Protein AF-A0A1Q2Z058-F1 (afdb_monomer_lite)

Radius of gyration: 13.3 Å; chains: 1; bounding box: 21×32×37 Å

Foldseek 3Di:
DPPPPDWDWDWDQDVVVRAIEIATDPVCPDPVNVVVVCVVVVHDPVRYDYDHDPVPPPVVVPDD

pLDDT: mean 79.47, std 18.59, range [31.75, 95.62]

Secondary structure (DSSP, 8-state):
--STTS--EEEEEETTTTEEEEEE-GGG-SHHHHHHHHHHHT--TTSEEEE--GGG--TTS---

Sequence (64 aa):
MWDEEWPRGRVVYHIPTRRFVIYADRKLRTQPWMDRILARFALTEAEYDLRADPHYVSARDVQP

Structure (mmCIF, N/CA/C/O backbone):
data_AF-A0A1Q2Z058-F1
#
_entry.id   AF-A0A1Q2Z058-F1
#
loop_
_atom_site.group_PDB
_atom_site.id
_atom_site.type_symbol
_atom_site.label_atom_id
_atom_site.label_alt_id
_atom_site.label_comp_id
_atom_site.label_asym_id
_atom_site.label_entity_id
_atom_site.label_seq_id
_atom_site.pdbx_PDB_ins_code
_atom_site.Cartn_x
_atom_site.Cartn_y
_atom_site.Cartn_z
_atom_site.occupancy
_atom_site.B_iso_or_equiv
_atom_site.auth_seq_id
_atom_site.auth_comp_id
_atom_site.auth_asym_id
_atom_site.auth_atom_id
_atom_site.pdbx_PDB_model_num
ATOM 1 N N . MET A 1 1 ? -8.274 -3.542 -28.781 1.00 45.28 1 MET A N 1
ATOM 2 C CA . MET A 1 1 ? -7.321 -4.049 -27.775 1.00 45.28 1 MET A CA 1
ATOM 3 C C . MET A 1 1 ? -6.454 -2.872 -27.355 1.00 45.28 1 MET A C 1
ATOM 5 O O . MET A 1 1 ? -5.561 -2.517 -28.102 1.00 45.28 1 MET A O 1
ATOM 9 N N . TRP A 1 2 ? -6.806 -2.189 -26.264 1.00 46.69 2 TRP A N 1
ATOM 10 C CA . TRP A 1 2 ? -6.161 -0.930 -25.824 1.00 46.69 2 TRP A CA 1
ATOM 11 C C . TRP A 1 2 ? -5.760 -0.961 -24.346 1.00 46.69 2 TRP A C 1
ATOM 13 O O . TRP A 1 2 ? -5.305 0.029 -23.787 1.00 46.69 2 TRP A O 1
ATOM 23 N N . ASP A 1 3 ? -5.985 -2.096 -23.692 1.00 54.53 3 ASP A N 1
ATOM 24 C CA . ASP A 1 3 ? -6.023 -2.153 -22.240 1.00 54.53 3 ASP A CA 1
ATOM 25 C C . ASP A 1 3 ? -4.630 -2.489 -21.656 1.00 54.53 3 ASP A C 1
ATOM 27 O O . ASP A 1 3 ? -4.283 -2.068 -20.556 1.00 54.53 3 ASP A O 1
ATOM 31 N N . GLU A 1 4 ? -3.767 -3.194 -22.385 1.00 56.19 4 GLU A N 1
ATOM 32 C CA . GLU A 1 4 ? -2.493 -3.718 -21.855 1.00 56.19 4 GLU A CA 1
ATOM 33 C C . GLU A 1 4 ? -1.324 -2.719 -21.785 1.00 56.19 4 GLU A C 1
ATOM 35 O O . GLU A 1 4 ? -0.233 -3.093 -21.360 1.00 56.19 4 GLU A O 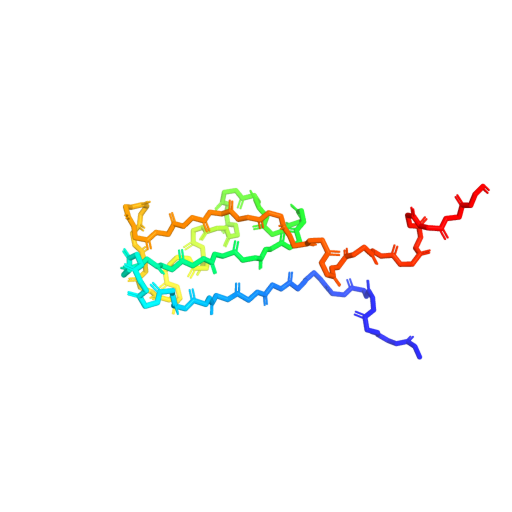1
ATOM 40 N N . GLU A 1 5 ? -1.515 -1.452 -22.160 1.00 64.25 5 GLU A N 1
ATOM 41 C CA . GLU A 1 5 ? -0.401 -0.495 -22.241 1.00 64.25 5 GLU A CA 1
ATOM 42 C C . GLU A 1 5 ? -0.157 0.295 -20.942 1.00 64.25 5 GLU A C 1
ATOM 44 O O . GLU A 1 5 ? 0.983 0.646 -20.623 1.00 64.25 5 GLU A O 1
ATOM 49 N N . TRP A 1 6 ? -1.200 0.521 -20.138 1.00 77.75 6 TRP A N 1
ATOM 50 C CA . TRP A 1 6 ? -1.097 1.312 -18.910 1.00 77.75 6 TRP A CA 1
ATOM 51 C C . TRP A 1 6 ? -0.866 0.418 -17.690 1.00 77.75 6 TRP A C 1
ATOM 53 O O . TRP A 1 6 ? -1.602 -0.552 -17.504 1.00 77.75 6 TRP A O 1
ATOM 63 N N . PRO A 1 7 ? 0.121 0.726 -16.829 1.00 82.06 7 PRO A N 1
ATOM 64 C CA . PRO A 1 7 ? 0.327 -0.032 -15.607 1.00 82.06 7 PRO A CA 1
ATOM 65 C C . PRO A 1 7 ? -0.858 0.186 -14.661 1.00 82.06 7 PRO A C 1
ATOM 67 O O . PRO A 1 7 ? -1.244 1.322 -14.380 1.00 82.06 7 PRO A O 1
ATOM 70 N N . ARG A 1 8 ? -1.449 -0.910 -14.178 1.00 84.12 8 ARG A N 1
ATOM 71 C CA . ARG A 1 8 ? -2.660 -0.886 -13.349 1.00 84.12 8 ARG A CA 1
ATOM 72 C C . ARG A 1 8 ? -2.409 -1.450 -11.959 1.00 84.12 8 ARG A C 1
ATOM 74 O O . ARG A 1 8 ? -1.411 -2.116 -11.684 1.00 84.12 8 ARG A O 1
ATOM 81 N N . GLY A 1 9 ? -3.347 -1.155 -11.074 1.00 87.38 9 GLY A N 1
ATOM 82 C CA . GLY A 1 9 ? -3.360 -1.654 -9.714 1.00 87.38 9 GLY A CA 1
ATOM 83 C C . GLY A 1 9 ? -4.687 -1.366 -9.026 1.00 87.38 9 GLY A C 1
ATOM 84 O O . GLY A 1 9 ? -5.540 -0.658 -9.562 1.00 87.38 9 GLY A O 1
ATOM 85 N N . ARG A 1 10 ? -4.855 -1.920 -7.828 1.00 90.62 10 ARG A N 1
ATOM 86 C CA . ARG A 1 10 ? -5.994 -1.657 -6.945 1.00 90.62 10 ARG A CA 1
ATOM 87 C C . ARG A 1 10 ? -5.539 -1.614 -5.493 1.00 90.62 10 ARG A C 1
ATOM 89 O O . ARG A 1 10 ? -4.622 -2.332 -5.099 1.00 90.62 10 ARG A O 1
ATOM 96 N N . VAL A 1 11 ? -6.232 -0.808 -4.701 1.00 92.88 11 VAL A N 1
ATOM 97 C CA . VAL A 1 11 ? -6.089 -0.753 -3.246 1.00 92.88 11 VAL A CA 1
ATOM 98 C C . VAL A 1 11 ? -7.376 -1.306 -2.650 1.00 92.88 11 VAL A C 1
ATOM 100 O O . VAL A 1 11 ? -8.458 -0.804 -2.943 1.00 92.88 11 VAL A O 1
ATOM 103 N N . VAL A 1 12 ? -7.271 -2.373 -1.863 1.00 93.00 12 VAL A N 1
ATOM 104 C CA . VAL A 1 12 ? -8.422 -3.077 -1.282 1.00 93.00 12 VAL A CA 1
ATOM 105 C C . VAL A 1 12 ? -8.315 -3.033 0.231 1.00 93.00 12 VAL A C 1
ATOM 107 O O . VAL A 1 12 ? -7.266 -3.360 0.772 1.00 93.00 12 VAL A O 1
ATOM 110 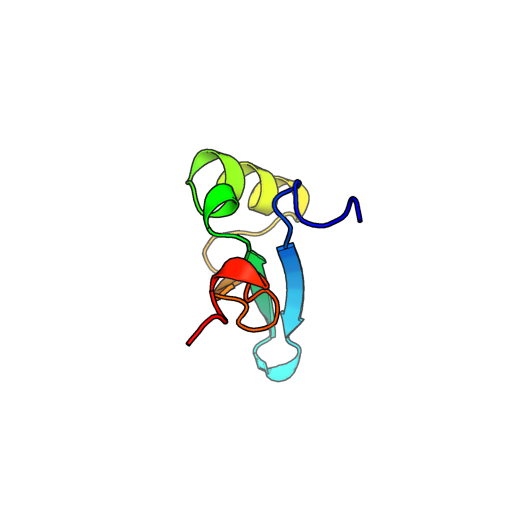N N . TYR A 1 13 ? -9.390 -2.676 0.928 1.00 93.81 13 TYR A N 1
ATOM 111 C CA . TYR A 1 13 ? -9.434 -2.807 2.382 1.00 93.81 13 TYR A CA 1
ATOM 112 C C . TYR A 1 13 ? -9.827 -4.236 2.772 1.00 93.81 13 TYR A C 1
ATOM 114 O O . TYR A 1 13 ? -10.920 -4.701 2.444 1.00 93.81 13 TYR A O 1
ATOM 122 N N . HIS A 1 14 ? -8.940 -4.947 3.463 1.00 91.19 14 HIS A N 1
ATOM 123 C CA . HIS A 1 14 ? -9.174 -6.309 3.925 1.00 91.19 14 HIS A CA 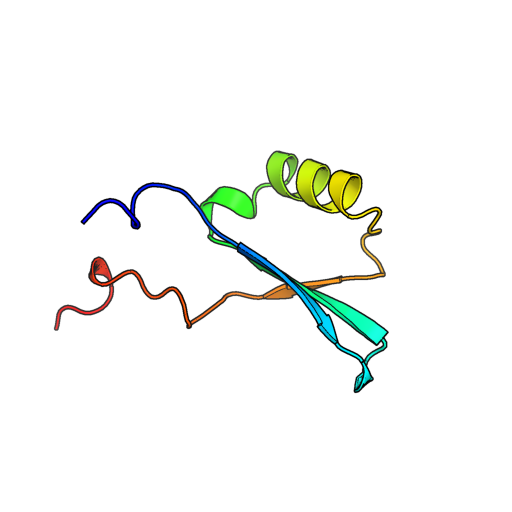1
ATOM 124 C C . HIS A 1 14 ? -9.699 -6.291 5.365 1.00 91.19 14 HIS A C 1
ATOM 126 O O . HIS A 1 14 ? -8.942 -6.157 6.327 1.00 91.19 14 HIS A O 1
ATOM 132 N N . ILE A 1 15 ? -11.019 -6.443 5.507 1.00 91.56 15 ILE A N 1
ATOM 133 C CA . ILE A 1 15 ? -11.734 -6.340 6.791 1.00 91.56 15 ILE A CA 1
ATOM 134 C C . ILE A 1 15 ? -11.156 -7.263 7.880 1.00 91.56 15 ILE A C 1
ATOM 136 O O . ILE A 1 15 ? -10.932 -6.766 8.985 1.00 91.56 15 ILE A O 1
ATOM 140 N N . PRO A 1 16 ? -10.863 -8.558 7.624 1.00 90.88 16 PRO A N 1
ATOM 141 C CA . PRO A 1 16 ? -10.394 -9.457 8.679 1.00 90.88 16 PRO A CA 1
ATOM 142 C C . PRO A 1 16 ? -9.073 -9.024 9.319 1.00 90.88 16 PRO A C 1
ATOM 144 O O . PRO A 1 16 ? -8.909 -9.156 10.527 1.00 90.88 16 PRO A O 1
ATOM 147 N N . THR A 1 17 ? -8.136 -8.488 8.528 1.00 88.69 17 THR A N 1
ATOM 148 C CA . THR A 1 17 ? -6.841 -8.012 9.049 1.00 88.69 17 THR A CA 1
ATOM 149 C C . THR A 1 17 ? -6.848 -6.526 9.383 1.00 88.69 17 THR A C 1
ATOM 151 O O . THR A 1 17 ? -5.903 -6.056 10.006 1.00 88.69 17 THR A O 1
ATOM 154 N N . ARG A 1 18 ? -7.895 -5.787 8.989 1.00 91.88 18 ARG A N 1
ATOM 155 C CA . ARG A 1 18 ? -7.989 -4.320 9.085 1.00 91.88 18 ARG A CA 1
ATOM 156 C C . ARG A 1 18 ? -6.818 -3.603 8.405 1.00 91.88 18 ARG A C 1
ATOM 158 O O . ARG A 1 18 ? -6.397 -2.541 8.851 1.00 91.88 18 ARG A O 1
ATOM 165 N N . ARG A 1 19 ? -6.297 -4.194 7.328 1.00 93.38 19 ARG A N 1
ATOM 166 C CA . ARG A 1 19 ? -5.177 -3.663 6.536 1.00 93.38 19 ARG A CA 1
ATOM 167 C C . ARG A 1 19 ? -5.612 -3.415 5.105 1.00 93.38 19 ARG A C 1
ATOM 169 O O . ARG A 1 19 ? -6.503 -4.093 4.593 1.00 93.38 19 ARG A O 1
ATOM 176 N N . PHE A 1 20 ? -4.942 -2.489 4.439 1.00 95.38 20 PHE A N 1
ATOM 177 C CA . PHE A 1 20 ? -5.048 -2.340 2.998 1.00 95.38 20 PHE A CA 1
ATOM 178 C C . PHE A 1 20 ? -4.145 -3.351 2.288 1.00 95.38 20 PHE A C 1
ATOM 180 O O . PHE A 1 20 ? -3.067 -3.695 2.758 1.00 95.38 20 PHE A O 1
ATOM 187 N N . VAL A 1 21 ? -4.573 -3.827 1.128 1.00 93.38 21 VAL A N 1
ATOM 188 C CA . VAL A 1 21 ? -3.751 -4.634 0.231 1.00 93.38 21 VAL A CA 1
ATOM 189 C C . VAL A 1 21 ? -3.612 -3.871 -1.071 1.00 93.38 21 VAL A C 1
ATOM 191 O O . VAL A 1 21 ? -4.608 -3.570 -1.736 1.00 93.38 21 VAL A O 1
ATOM 194 N N . ILE A 1 22 ? -2.371 -3.547 -1.419 1.00 93.00 22 ILE A N 1
ATOM 195 C CA . ILE A 1 22 ? -2.027 -2.880 -2.668 1.00 93.00 22 ILE A CA 1
ATOM 196 C C . ILE A 1 22 ? -1.608 -3.957 -3.660 1.00 93.00 22 ILE A C 1
ATOM 198 O O . ILE A 1 22 ? -0.597 -4.636 -3.488 1.00 93.00 22 ILE A O 1
ATOM 202 N N . TYR A 1 23 ? -2.397 -4.099 -4.714 1.00 90.81 23 TYR A N 1
ATOM 203 C CA . TYR A 1 23 ? -2.085 -4.908 -5.881 1.00 90.81 23 TYR A CA 1
ATOM 204 C C . TYR A 1 23 ? -1.583 -3.966 -6.963 1.00 90.81 23 TYR A C 1
ATOM 206 O O . TYR A 1 23 ? -2.330 -3.092 -7.397 1.00 90.81 23 TYR A O 1
ATOM 214 N N . ALA A 1 24 ? -0.331 -4.108 -7.383 1.00 88.25 24 ALA A N 1
ATOM 215 C CA . ALA A 1 24 ? 0.276 -3.174 -8.326 1.00 88.25 24 ALA A CA 1
ATOM 216 C C . ALA A 1 24 ? 1.134 -3.895 -9.368 1.00 88.25 24 ALA A C 1
ATOM 218 O O . ALA A 1 24 ? 1.913 -4.798 -9.028 1.00 88.25 24 ALA A O 1
ATOM 219 N N . ASP A 1 25 ? 1.026 -3.459 -10.625 1.00 86.62 25 ASP A N 1
ATOM 220 C CA . ASP A 1 25 ? 1.973 -3.803 -11.685 1.00 86.62 25 ASP A CA 1
ATOM 221 C C . ASP A 1 25 ? 3.414 -3.492 -11.250 1.00 86.62 25 ASP A C 1
ATOM 223 O O . ASP A 1 25 ? 3.663 -2.551 -10.489 1.00 86.62 25 ASP A O 1
ATOM 227 N N . ARG A 1 26 ? 4.389 -4.269 -11.738 1.00 83.88 26 ARG A N 1
ATOM 228 C CA . ARG A 1 26 ? 5.806 -4.101 -11.381 1.00 83.88 26 ARG A CA 1
ATOM 229 C C . ARG A 1 26 ? 6.310 -2.675 -11.635 1.00 83.88 26 ARG A C 1
ATOM 231 O O . ARG A 1 26 ? 7.112 -2.185 -10.843 1.00 83.88 26 ARG A O 1
ATOM 238 N N . LYS A 1 27 ? 5.826 -1.996 -12.680 1.00 85.94 27 LYS A N 1
ATOM 239 C CA . LYS A 1 27 ? 6.199 -0.611 -13.014 1.00 85.94 27 LYS A CA 1
ATOM 240 C C . LYS A 1 27 ? 5.744 0.403 -11.954 1.00 85.94 27 LYS A C 1
ATOM 242 O O . LYS A 1 27 ? 6.359 1.460 -11.844 1.00 85.94 27 LYS A O 1
ATOM 247 N N . LEU A 1 28 ? 4.712 0.086 -11.163 1.00 87.94 28 LEU A N 1
ATOM 248 C CA . LEU A 1 28 ? 4.196 0.939 -10.081 1.00 87.94 28 LEU A CA 1
ATOM 249 C C . LEU A 1 28 ? 4.833 0.651 -8.717 1.00 87.94 28 LEU A C 1
ATOM 251 O O . LEU A 1 28 ? 4.610 1.406 -7.779 1.00 87.94 28 LEU A O 1
ATOM 255 N N . ARG A 1 29 ? 5.631 -0.417 -8.587 1.00 88.50 29 ARG A N 1
ATOM 256 C CA . ARG A 1 29 ? 6.277 -0.797 -7.314 1.00 88.50 29 ARG A CA 1
ATOM 257 C C . ARG A 1 29 ? 7.578 -0.049 -7.033 1.00 88.50 29 ARG A C 1
ATOM 259 O O . ARG A 1 29 ? 8.307 -0.416 -6.118 1.00 88.50 29 ARG A O 1
ATOM 266 N N . THR A 1 30 ? 7.912 0.961 -7.831 1.00 90.19 30 THR A N 1
ATOM 267 C CA . THR A 1 30 ? 9.060 1.820 -7.536 1.00 90.19 30 THR A CA 1
ATOM 268 C C . THR A 1 30 ? 8.702 2.778 -6.404 1.00 90.19 30 THR A C 1
ATOM 270 O O . THR A 1 30 ? 7.551 3.206 -6.298 1.00 90.19 30 THR A O 1
ATOM 273 N N . GLN A 1 31 ? 9.688 3.149 -5.583 1.00 91.31 31 GLN A N 1
ATOM 274 C CA . GLN A 1 31 ? 9.457 4.033 -4.436 1.00 91.31 31 GLN A CA 1
ATOM 275 C C . GLN A 1 31 ? 8.704 5.326 -4.809 1.00 91.31 31 GLN A C 1
ATOM 277 O O . GLN A 1 31 ? 7.687 5.602 -4.181 1.00 91.31 31 GLN A O 1
ATOM 282 N N . PRO A 1 32 ? 9.061 6.054 -5.892 1.00 94.62 32 PRO A N 1
ATOM 283 C CA . PRO A 1 32 ? 8.360 7.293 -6.235 1.00 94.62 32 PRO A CA 1
ATOM 284 C C . PRO A 1 32 ? 6.876 7.103 -6.578 1.00 94.62 32 PRO A C 1
ATOM 286 O O . PRO A 1 32 ? 6.067 8.007 -6.367 1.00 94.62 32 PRO A O 1
AT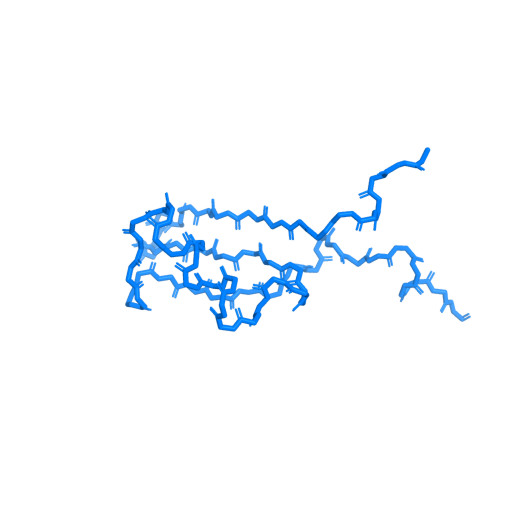OM 289 N N . TRP A 1 33 ? 6.502 5.952 -7.145 1.00 92.88 33 TRP A N 1
ATOM 290 C CA . TRP A 1 33 ? 5.101 5.638 -7.430 1.00 92.88 33 TRP A CA 1
ATOM 291 C C . TRP A 1 33 ? 4.364 5.182 -6.178 1.00 92.88 33 TRP A C 1
ATOM 293 O O . TRP A 1 33 ? 3.234 5.620 -5.958 1.00 92.88 33 TRP A O 1
ATOM 303 N N . MET A 1 34 ? 5.009 4.372 -5.339 1.00 92.62 34 MET A N 1
ATOM 304 C CA . MET A 1 34 ? 4.451 3.960 -4.056 1.00 92.62 34 MET A CA 1
ATOM 305 C C . MET A 1 34 ? 4.178 5.169 -3.162 1.00 92.62 34 MET A C 1
ATOM 307 O O . MET A 1 34 ? 3.056 5.296 -2.687 1.00 92.62 34 MET A O 1
ATOM 311 N N . ASP A 1 35 ? 5.106 6.120 -3.042 1.00 94.19 35 ASP A N 1
ATOM 312 C CA . ASP A 1 35 ? 4.909 7.346 -2.255 1.00 94.19 35 ASP A CA 1
ATOM 313 C C . ASP A 1 35 ? 3.659 8.119 -2.705 1.00 94.19 35 ASP A C 1
ATOM 315 O O . ASP A 1 35 ? 2.855 8.572 -1.889 1.00 94.19 35 ASP A O 1
ATOM 319 N N . ARG A 1 36 ? 3.439 8.218 -4.024 1.00 94.75 36 ARG A N 1
ATOM 320 C CA . ARG A 1 36 ? 2.247 8.867 -4.597 1.00 94.75 36 ARG A CA 1
ATOM 321 C C . ARG A 1 36 ? 0.966 8.104 -4.286 1.00 94.75 36 ARG A C 1
ATOM 323 O O . ARG A 1 36 ? -0.050 8.729 -3.990 1.00 94.75 36 ARG A O 1
ATOM 330 N N . ILE A 1 37 ? 0.995 6.775 -4.377 1.00 93.38 37 ILE A N 1
ATOM 331 C CA . ILE A 1 37 ? -0.154 5.924 -4.049 1.00 93.38 37 ILE A CA 1
ATOM 332 C C . ILE A 1 37 ? -0.488 6.087 -2.563 1.00 93.38 37 ILE A C 1
ATOM 334 O O . ILE A 1 37 ? -1.623 6.413 -2.227 1.00 93.38 37 ILE A O 1
ATOM 338 N N . L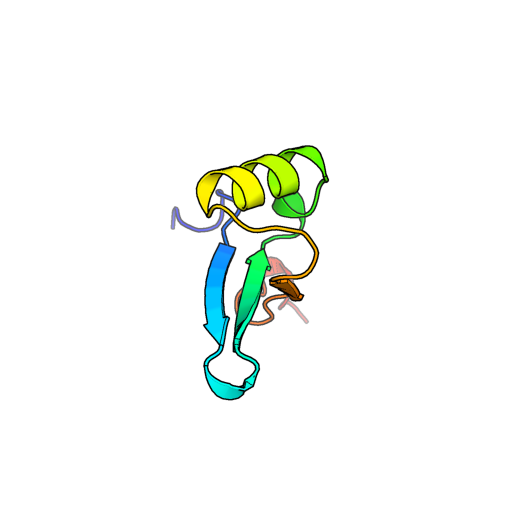EU A 1 38 ? 0.499 5.949 -1.679 1.00 94.75 38 LEU A N 1
ATOM 339 C CA . LEU A 1 38 ? 0.315 6.083 -0.236 1.00 94.75 38 LEU A CA 1
ATOM 340 C C . LEU A 1 38 ? -0.238 7.460 0.137 1.00 94.75 38 LEU A C 1
ATOM 342 O O . LEU A 1 38 ? -1.256 7.537 0.822 1.00 94.75 38 LEU A O 1
ATOM 346 N N . ALA A 1 39 ? 0.326 8.538 -0.411 1.00 95.62 39 ALA A N 1
ATOM 347 C CA . ALA A 1 39 ? -0.190 9.888 -0.200 1.00 95.62 39 ALA A CA 1
ATOM 348 C C . ALA A 1 39 ? -1.639 10.049 -0.699 1.00 95.62 39 ALA A C 1
ATOM 350 O O . ALA A 1 39 ? -2.475 10.639 -0.016 1.00 95.62 39 ALA A O 1
ATOM 351 N N . ARG A 1 40 ? -1.971 9.500 -1.876 1.00 95.38 40 ARG A N 1
ATOM 352 C CA . ARG A 1 40 ? -3.307 9.628 -2.484 1.00 95.38 40 ARG A CA 1
ATOM 353 C C . ARG A 1 40 ? -4.403 8.890 -1.715 1.00 95.38 40 ARG A C 1
ATOM 355 O O . ARG A 1 40 ? -5.563 9.312 -1.780 1.00 95.38 40 ARG A O 1
ATOM 362 N N . PHE A 1 41 ? -4.043 7.796 -1.051 1.00 93.50 41 PHE A N 1
ATOM 363 C CA . PHE A 1 41 ? -4.940 6.981 -0.231 1.00 93.50 41 PHE A CA 1
ATOM 364 C C . PHE A 1 41 ? -4.795 7.254 1.274 1.00 93.50 41 PHE A C 1
ATOM 366 O O . PHE A 1 41 ? -5.467 6.593 2.059 1.00 93.50 41 PHE A O 1
ATOM 373 N N . ALA A 1 42 ? -3.968 8.234 1.663 1.00 94.69 42 ALA A N 1
ATOM 374 C CA . ALA A 1 42 ? -3.652 8.566 3.052 1.00 94.69 42 ALA A CA 1
ATOM 375 C C . ALA A 1 42 ? -3.210 7.342 3.879 1.00 94.69 42 ALA A C 1
ATOM 377 O O . ALA A 1 42 ? -3.657 7.153 5.006 1.00 94.69 42 ALA A O 1
ATOM 378 N N . LEU A 1 43 ? -2.349 6.507 3.292 1.00 94.00 43 LEU A N 1
ATOM 379 C CA . LEU A 1 43 ? -1.815 5.297 3.912 1.00 94.00 43 LEU A CA 1
ATOM 380 C C . LEU A 1 43 ? -0.400 5.527 4.436 1.00 94.00 43 LEU A C 1
ATOM 382 O O . LEU A 1 43 ? 0.424 6.166 3.783 1.00 94.00 43 LEU A O 1
ATOM 386 N N . THR A 1 44 ? -0.099 4.920 5.575 1.00 91.44 44 THR A N 1
ATOM 387 C CA . THR A 1 44 ? 1.255 4.777 6.115 1.00 91.44 44 THR A CA 1
ATOM 388 C C . THR A 1 44 ? 1.810 3.380 5.831 1.00 91.44 44 THR A C 1
ATOM 390 O O . THR A 1 44 ? 1.064 2.441 5.548 1.00 91.44 44 THR A O 1
ATOM 393 N N . GLU A 1 45 ? 3.130 3.203 5.943 1.00 83.19 45 GLU A N 1
ATOM 394 C CA . GLU A 1 45 ? 3.788 1.899 5.737 1.00 83.19 45 GLU A CA 1
ATOM 395 C C . GLU A 1 45 ? 3.273 0.790 6.661 1.00 83.19 45 GLU A C 1
ATOM 397 O O . GLU A 1 45 ? 3.286 -0.386 6.301 1.00 83.19 45 GLU A O 1
ATOM 402 N N . ALA A 1 46 ? 2.746 1.157 7.829 1.00 86.50 46 ALA A N 1
ATOM 403 C CA . ALA A 1 46 ? 2.174 0.210 8.771 1.00 86.50 46 ALA A CA 1
ATOM 404 C C . ALA A 1 46 ? 0.771 -0.275 8.372 1.00 86.50 46 ALA A C 1
ATOM 406 O O . ALA A 1 46 ? 0.294 -1.238 8.966 1.00 86.50 46 ALA A O 1
ATOM 407 N N . GLU A 1 47 ? 0.102 0.336 7.393 1.00 88.69 47 GLU A N 1
ATOM 408 C CA . GLU A 1 47 ? -1.323 0.103 7.111 1.00 88.69 47 GLU A CA 1
ATOM 409 C C . GLU A 1 47 ? -1.586 -0.752 5.872 1.00 88.69 47 GLU A C 1
ATOM 411 O O . GLU A 1 47 ? -2.740 -1.119 5.627 1.00 88.69 47 GLU A O 1
ATOM 416 N N . TYR A 1 48 ? -0.547 -1.103 5.107 1.00 92.25 48 TYR A N 1
ATOM 417 C CA . TYR A 1 48 ? -0.711 -1.854 3.868 1.00 92.25 48 TYR A CA 1
ATOM 418 C C . TYR A 1 48 ? 0.207 -3.068 3.730 1.00 92.25 48 TYR A C 1
ATOM 420 O O . TYR A 1 48 ? 1.295 -3.131 4.294 1.00 92.25 48 TYR A O 1
ATOM 428 N N . ASP A 1 49 ? -0.240 -4.019 2.913 1.00 91.25 49 ASP A N 1
ATOM 429 C CA . ASP A 1 49 ? 0.581 -5.096 2.374 1.00 91.25 49 ASP A CA 1
ATOM 430 C C . ASP A 1 49 ? 0.692 -4.920 0.854 1.00 91.25 49 ASP A C 1
ATOM 432 O O . ASP A 1 49 ? -0.319 -4.754 0.164 1.00 91.25 49 ASP A O 1
ATOM 436 N N . LEU A 1 50 ? 1.908 -4.973 0.308 1.00 88.25 50 LEU A N 1
ATOM 437 C CA . LEU A 1 50 ? 2.120 -4.977 -1.140 1.00 88.25 50 LEU A CA 1
ATOM 438 C C . LEU A 1 50 ? 2.082 -6.412 -1.654 1.00 88.25 50 LEU A C 1
ATOM 440 O O . LEU A 1 50 ? 2.876 -7.253 -1.228 1.00 88.25 50 LEU A O 1
ATOM 444 N N . ARG A 1 51 ? 1.187 -6.699 -2.599 1.00 85.81 51 ARG A N 1
ATOM 445 C CA . ARG A 1 51 ? 1.093 -8.020 -3.221 1.00 85.81 51 ARG A CA 1
ATOM 446 C C . ARG A 1 51 ? 1.251 -7.944 -4.725 1.00 85.81 51 ARG A C 1
ATOM 448 O O . ARG A 1 51 ? 0.804 -7.009 -5.391 1.00 85.81 51 ARG A O 1
ATOM 455 N N . ALA A 1 52 ? 1.882 -8.986 -5.259 1.00 71.25 52 ALA A N 1
ATOM 456 C CA . ALA A 1 52 ? 1.753 -9.272 -6.669 1.00 71.25 52 ALA A CA 1
ATOM 457 C C . ALA A 1 52 ? 0.332 -9.730 -6.958 1.00 71.25 52 ALA A C 1
ATOM 459 O O . ALA A 1 52 ? -0.230 -10.520 -6.202 1.00 71.25 52 ALA A O 1
ATOM 460 N N . ASP A 1 53 ? -0.247 -9.193 -8.025 1.00 65.44 53 ASP A N 1
ATOM 461 C CA . ASP A 1 53 ? -1.545 -9.631 -8.496 1.00 65.44 53 ASP A CA 1
ATOM 462 C C . ASP A 1 53 ? -1.358 -10.669 -9.601 1.00 65.44 53 ASP A C 1
ATOM 464 O O . ASP A 1 53 ? -1.045 -10.288 -10.730 1.00 65.44 53 ASP A O 1
ATOM 468 N N . PRO A 1 54 ? -1.538 -11.968 -9.319 1.00 58.44 54 PRO A N 1
ATOM 469 C CA . PRO A 1 54 ? -1.542 -12.968 -10.373 1.00 58.44 54 PRO A CA 1
ATOM 470 C C . PRO A 1 54 ? -2.756 -12.820 -11.305 1.00 58.44 54 PRO A C 1
ATOM 472 O O . PRO A 1 54 ? -2.764 -13.444 -12.353 1.00 58.44 54 PRO A O 1
ATOM 475 N N . HIS A 1 55 ? -3.763 -11.985 -10.997 1.00 56.72 55 HIS A N 1
ATOM 476 C CA . HIS A 1 55 ? -4.858 -11.709 -11.941 1.00 56.72 55 HIS A CA 1
ATOM 477 C C . HIS A 1 55 ? -4.446 -10.822 -13.129 1.00 56.72 5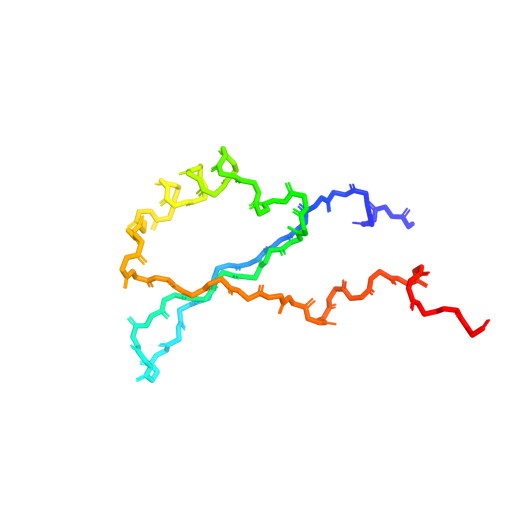5 HIS A C 1
ATOM 479 O O . HIS A 1 55 ? -5.224 -10.678 -14.067 1.00 56.72 55 HIS A O 1
ATOM 485 N N . TYR A 1 56 ? -3.233 -10.260 -13.109 1.00 50.97 56 TYR A N 1
ATOM 486 C CA . TYR A 1 56 ? -2.611 -9.533 -14.218 1.00 50.97 56 TYR A CA 1
ATOM 487 C C . TYR A 1 56 ? -1.391 -10.302 -14.747 1.00 50.97 56 TYR A C 1
ATOM 489 O O . TYR A 1 56 ? -0.299 -9.755 -14.883 1.00 50.97 56 TYR A O 1
ATOM 497 N N . VAL A 1 57 ? -1.542 -11.597 -15.040 1.00 49.62 57 VAL A N 1
ATOM 498 C CA . VAL A 1 57 ? -0.600 -12.240 -15.965 1.00 49.62 57 VAL A CA 1
ATOM 499 C C . VAL A 1 57 ? -0.894 -11.617 -17.325 1.00 49.62 57 VAL A C 1
ATOM 501 O O . VAL A 1 57 ? -1.960 -11.853 -17.892 1.00 49.62 57 VAL A O 1
ATOM 504 N N . SER A 1 58 ? -0.014 -10.739 -17.813 1.00 43.81 58 SER A N 1
ATOM 505 C CA . SER A 1 58 ? -0.108 -10.276 -19.198 1.00 43.81 58 SER A CA 1
ATOM 506 C C . SER A 1 58 ? -0.195 -11.517 -20.083 1.00 43.81 58 SER A C 1
ATOM 508 O O . SER A 1 58 ? 0.551 -12.471 -19.859 1.00 43.81 58 SER A O 1
ATOM 510 N N . ALA A 1 59 ? -1.064 -11.524 -21.095 1.00 46.97 59 ALA A N 1
ATOM 511 C CA . ALA A 1 59 ? -1.182 -12.661 -22.011 1.00 46.97 59 ALA A CA 1
ATOM 512 C C . ALA A 1 59 ? 0.150 -13.006 -22.723 1.00 46.97 59 ALA A C 1
ATOM 514 O O . ALA A 1 59 ? 0.266 -14.045 -23.365 1.00 46.97 59 ALA A O 1
ATOM 515 N N . ARG A 1 60 ? 1.176 -12.152 -22.588 1.00 48.22 60 ARG A N 1
ATOM 516 C CA . ARG A 1 60 ? 2.556 -12.398 -23.021 1.00 48.22 60 ARG A CA 1
ATOM 517 C C . ARG A 1 60 ? 3.368 -13.361 -22.153 1.00 48.22 60 ARG A C 1
ATOM 519 O O . ARG A 1 60 ? 4.317 -13.925 -22.678 1.00 48.22 60 ARG A O 1
ATOM 526 N N . ASP A 1 61 ? 3.006 -13.569 -20.889 1.00 45.88 61 ASP A N 1
ATOM 527 C CA . ASP A 1 61 ? 3.696 -14.521 -20.001 1.00 45.88 61 ASP A CA 1
ATOM 528 C C . ASP A 1 61 ? 3.028 -15.911 -20.004 1.00 45.88 61 ASP A C 1
ATOM 530 O O . ASP A 1 61 ? 3.453 -16.820 -19.294 1.00 45.88 61 ASP A O 1
ATOM 534 N N . VAL A 1 62 ? 1.992 -16.095 -20.832 1.00 44.03 62 VAL A N 1
ATOM 535 C CA . VAL A 1 62 ? 1.371 -17.391 -21.129 1.00 44.03 62 VAL A CA 1
ATOM 536 C C . VAL A 1 62 ? 1.572 -17.690 -22.614 1.00 44.03 62 VAL A C 1
ATOM 538 O O . VAL A 1 62 ? 0.649 -17.605 -23.421 1.00 44.03 62 VAL A O 1
ATOM 541 N N . GLN A 1 63 ? 2.799 -18.031 -22.994 1.00 31.75 63 GLN A N 1
ATOM 542 C CA . GLN A 1 63 ? 3.036 -18.826 -24.197 1.00 31.75 63 GLN A CA 1
ATOM 543 C C . GLN A 1 63 ? 3.931 -20.016 -23.820 1.00 31.75 63 GLN A C 1
ATOM 545 O O . GLN A 1 63 ? 4.943 -19.791 -23.153 1.00 31.75 63 GLN A O 1
ATOM 550 N N . PRO A 1 64 ? 3.525 -21.259 -24.146 1.00 43.88 64 PRO A N 1
ATOM 551 C CA . PRO A 1 64 ? 4.344 -22.453 -23.941 1.00 43.88 64 PRO A CA 1
ATOM 552 C C . PRO A 1 64 ? 5.571 -22.490 -24.859 1.00 43.88 64 PRO A C 1
ATOM 554 O O . PRO A 1 64 ? 5.525 -21.863 -25.944 1.00 43.88 64 PRO A O 1
#